Protein AF-A0A8J6TI87-F1 (afdb_monome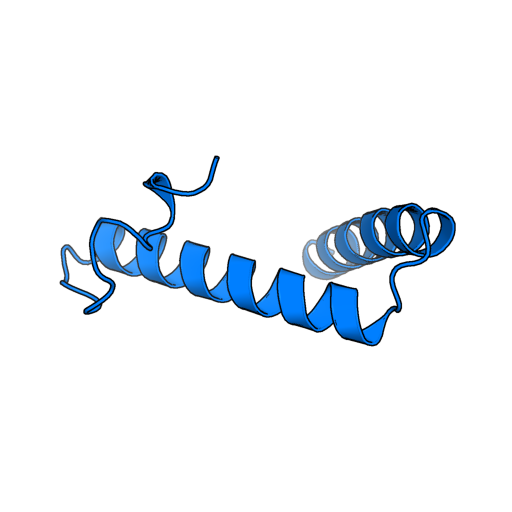r)

Sequence (64 aa):
MNNTASIVSKVWSFCHTLRDDGVSYGDYLEQLTYLLFLKMADEYSRIYKKDVGIPAEYNWDSLK

Structure (mmCIF, N/CA/C/O backbone):
data_AF-A0A8J6TI87-F1
#
_entry.id   AF-A0A8J6TI87-F1
#
loop_
_atom_site.group_PDB
_atom_site.id
_atom_site.type_symbol
_atom_site.label_atom_id
_atom_site.label_alt_id
_atom_site.label_comp_id
_atom_site.label_asym_id
_atom_site.label_entity_id
_atom_site.label_seq_id
_atom_site.pdbx_PDB_ins_code
_atom_site.Cartn_x
_atom_site.Cartn_y
_atom_site.Cartn_z
_atom_site.occupancy
_atom_site.B_iso_or_equiv
_atom_site.auth_seq_id
_atom_site.auth_comp_id
_atom_site.auth_asym_id
_atom_site.auth_atom_id
_atom_site.pdbx_PDB_model_num
ATOM 1 N N . MET A 1 1 ? 22.926 7.718 11.583 1.00 44.75 1 MET A N 1
ATOM 2 C CA . MET A 1 1 ? 22.452 8.680 10.564 1.00 44.75 1 MET A CA 1
ATOM 3 C C . MET A 1 1 ? 22.545 8.026 9.187 1.00 44.75 1 MET A C 1
ATOM 5 O O . MET A 1 1 ? 23.640 8.001 8.655 1.00 44.75 1 M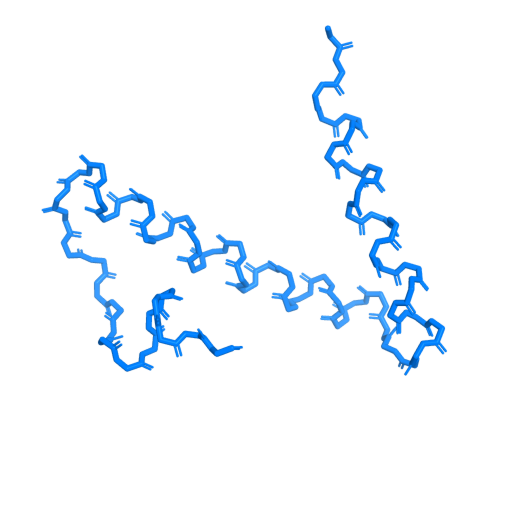ET A O 1
ATOM 9 N N . ASN A 1 2 ? 21.461 7.398 8.696 1.00 56.34 2 ASN A N 1
ATOM 10 C CA . ASN A 1 2 ? 21.134 7.194 7.258 1.00 56.34 2 ASN A CA 1
ATOM 11 C C . ASN A 1 2 ? 19.917 6.264 7.026 1.00 56.34 2 ASN A C 1
ATOM 13 O O . ASN A 1 2 ? 19.865 5.523 6.047 1.00 56.34 2 ASN A O 1
ATOM 17 N N . ASN A 1 3 ? 18.906 6.289 7.906 1.00 71.44 3 ASN A N 1
ATOM 18 C CA . ASN A 1 3 ? 17.725 5.430 7.729 1.00 71.44 3 ASN A CA 1
ATOM 19 C C . ASN A 1 3 ? 16.984 5.762 6.414 1.00 71.44 3 ASN A C 1
ATOM 21 O O . ASN A 1 3 ? 16.631 4.871 5.650 1.00 71.44 3 ASN A O 1
ATOM 25 N N . THR A 1 4 ? 16.894 7.053 6.071 1.00 79.19 4 THR A N 1
ATOM 26 C CA . THR A 1 4 ? 16.330 7.531 4.799 1.00 79.19 4 THR A CA 1
ATOM 27 C C . THR A 1 4 ? 17.065 6.973 3.581 1.00 79.19 4 THR A C 1
ATOM 29 O O . THR A 1 4 ? 16.426 6.457 2.672 1.00 79.19 4 THR A O 1
ATOM 32 N N . ALA A 1 5 ? 18.403 7.010 3.567 1.00 83.31 5 ALA A N 1
ATOM 33 C CA . ALA A 1 5 ? 19.191 6.491 2.447 1.00 83.31 5 ALA A CA 1
ATOM 34 C C . ALA A 1 5 ? 19.009 4.972 2.265 1.00 83.31 5 ALA A C 1
ATOM 36 O O . ALA A 1 5 ? 18.928 4.490 1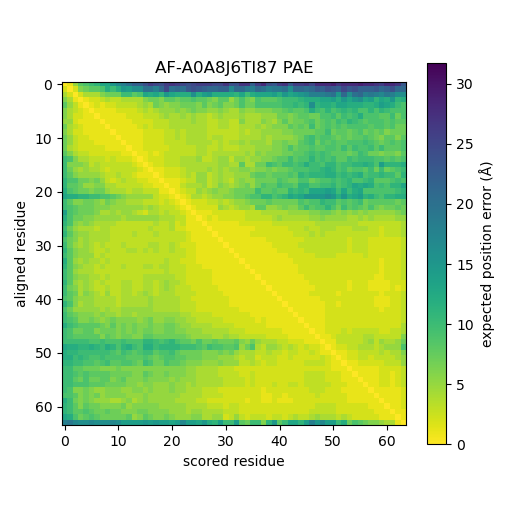.137 1.00 83.31 5 ALA A O 1
ATOM 37 N N . SER A 1 6 ? 18.883 4.222 3.368 1.00 85.38 6 SER A N 1
ATOM 38 C CA . SER A 1 6 ? 18.612 2.780 3.323 1.00 85.38 6 SER A CA 1
ATOM 39 C C . SER A 1 6 ? 17.219 2.465 2.764 1.00 85.38 6 SER A C 1
ATOM 41 O O . SER A 1 6 ? 17.086 1.570 1.931 1.00 85.38 6 SER A O 1
ATOM 43 N N . ILE A 1 7 ? 16.190 3.221 3.164 1.00 84.81 7 ILE A N 1
ATOM 44 C CA . ILE A 1 7 ? 14.823 3.073 2.636 1.00 84.81 7 ILE A CA 1
ATOM 45 C C . ILE A 1 7 ? 14.791 3.391 1.140 1.00 84.81 7 ILE A C 1
ATOM 47 O O . ILE A 1 7 ? 14.285 2.592 0.355 1.00 84.81 7 ILE A O 1
ATOM 51 N N . VAL A 1 8 ? 15.391 4.513 0.733 1.00 82.94 8 VAL A N 1
ATOM 52 C CA . VAL A 1 8 ? 15.482 4.919 -0.678 1.00 82.94 8 VAL A CA 1
ATOM 53 C C . VAL A 1 8 ? 16.182 3.841 -1.506 1.00 82.94 8 VAL A C 1
ATOM 55 O O . VAL A 1 8 ? 15.684 3.461 -2.562 1.00 82.94 8 VAL A O 1
ATOM 58 N N . SER A 1 9 ? 17.291 3.288 -1.009 1.00 85.12 9 SER A N 1
ATOM 59 C CA . SER A 1 9 ? 18.009 2.203 -1.686 1.00 85.12 9 SER A CA 1
ATOM 60 C C . SER A 1 9 ? 17.143 0.950 -1.877 1.00 85.12 9 SER A C 1
ATOM 62 O O . SER A 1 9 ? 17.136 0.385 -2.970 1.00 85.12 9 SER A O 1
ATOM 64 N N . LYS A 1 10 ? 16.354 0.551 -0.869 1.00 85.88 10 LYS A N 1
ATOM 65 C CA . LYS A 1 10 ? 15.415 -0.579 -0.992 1.00 85.88 10 LYS A CA 1
ATOM 66 C C . LYS A 1 10 ? 14.331 -0.312 -2.035 1.00 85.88 10 LYS A C 1
ATOM 68 O O . LYS A 1 10 ? 14.093 -1.165 -2.884 1.00 85.88 10 LYS A O 1
ATOM 73 N N . VAL A 1 11 ? 13.717 0.873 -2.008 1.00 85.38 11 VAL A N 1
ATOM 74 C CA . VAL A 1 11 ? 12.676 1.266 -2.975 1.00 85.38 11 VAL A CA 1
ATOM 75 C C . VAL A 1 11 ? 13.213 1.219 -4.405 1.00 85.38 11 VAL A C 1
ATOM 77 O O . VAL A 1 11 ? 12.556 0.664 -5.285 1.00 85.38 11 VAL A O 1
ATOM 80 N N . TRP A 1 12 ? 14.424 1.737 -4.628 1.00 84.19 12 TRP A N 1
ATOM 81 C CA . TRP A 1 12 ? 15.073 1.679 -5.936 1.00 84.19 12 TRP A CA 1
ATOM 82 C C . TRP A 1 12 ? 15.415 0.252 -6.366 1.00 84.19 12 TRP A C 1
ATOM 84 O O . TRP A 1 12 ? 15.245 -0.062 -7.541 1.00 84.19 12 TRP A O 1
ATOM 94 N N . SER A 1 13 ? 15.864 -0.616 -5.455 1.00 84.94 13 SER A N 1
ATOM 95 C CA . SER A 1 13 ? 16.192 -2.015 -5.773 1.00 84.94 13 SER A CA 1
ATOM 96 C C . SER A 1 13 ? 14.987 -2.787 -6.322 1.00 84.94 13 SER A C 1
ATOM 98 O O . SER A 1 13 ? 15.110 -3.495 -7.321 1.00 84.94 13 SER A O 1
ATOM 100 N N . PHE A 1 14 ? 13.813 -2.632 -5.705 1.00 82.25 14 PHE A N 1
ATOM 101 C CA . PHE A 1 14 ? 12.583 -3.275 -6.180 1.00 82.25 14 PHE A CA 1
ATOM 102 C C . PHE A 1 14 ? 12.116 -2.707 -7.520 1.00 82.25 14 PHE A C 1
ATOM 104 O O . PHE A 1 14 ? 11.728 -3.460 -8.408 1.00 82.25 14 PHE A O 1
ATOM 111 N N . CYS A 1 15 ? 12.238 -1.391 -7.701 1.00 82.81 15 CYS A N 1
ATOM 112 C CA . CYS A 1 15 ? 11.862 -0.748 -8.951 1.00 82.81 15 CYS A CA 1
ATOM 113 C C . CYS A 1 15 ? 12.708 -1.225 -10.144 1.00 82.81 15 CYS A C 1
ATOM 115 O O . CYS A 1 15 ? 12.179 -1.456 -11.226 1.00 82.81 15 CYS A O 1
ATOM 117 N N . HIS A 1 16 ? 14.017 -1.433 -9.947 1.00 81.94 16 HIS A N 1
ATOM 118 C CA . HIS A 1 16 ? 14.878 -2.001 -10.991 1.00 81.94 16 HIS A CA 1
ATOM 119 C C . HIS A 1 16 ? 14.455 -3.418 -11.386 1.00 81.94 16 HIS A C 1
ATOM 121 O O . HIS A 1 16 ? 14.422 -3.715 -12.573 1.00 81.94 16 HIS A O 1
ATOM 127 N N . THR A 1 17 ? 14.078 -4.251 -10.411 1.00 84.38 17 THR A N 1
ATOM 128 C CA . THR A 1 17 ? 13.620 -5.627 -10.669 1.00 84.38 17 THR A CA 1
ATOM 129 C C . THR A 1 17 ? 12.345 -5.627 -11.515 1.00 84.38 17 THR A C 1
ATOM 131 O O . THR A 1 17 ? 12.278 -6.294 -12.538 1.00 84.38 17 THR A O 1
ATOM 134 N N . LEU A 1 18 ? 11.356 -4.810 -11.143 1.00 80.00 18 LEU A N 1
ATOM 135 C CA . LEU A 1 18 ? 10.070 -4.756 -11.847 1.00 80.00 18 LEU A CA 1
ATOM 136 C C . LEU A 1 18 ? 10.154 -4.075 -13.216 1.00 80.00 18 LEU A C 1
ATOM 138 O O . LEU A 1 18 ? 9.378 -4.401 -14.112 1.00 80.00 18 LEU A O 1
ATOM 142 N N . ARG A 1 19 ? 11.108 -3.157 -13.406 1.00 82.06 19 ARG A N 1
ATOM 143 C CA . ARG A 1 19 ? 11.411 -2.609 -14.732 1.00 82.06 19 ARG A CA 1
ATOM 144 C C . ARG A 1 19 ? 11.878 -3.698 -15.685 1.00 82.06 19 ARG A C 1
ATOM 146 O O . ARG A 1 19 ? 11.483 -3.687 -16.848 1.00 82.06 19 ARG A O 1
ATOM 153 N N . ASP A 1 20 ? 12.710 -4.614 -15.205 1.00 84.75 20 ASP A N 1
ATOM 154 C CA . ASP A 1 20 ? 13.193 -5.722 -16.025 1.00 84.75 20 ASP A CA 1
ATOM 155 C C . ASP A 1 20 ? 12.033 -6.681 -16.399 1.00 84.75 20 ASP A C 1
ATOM 157 O O . ASP A 1 20 ? 12.059 -7.269 -17.479 1.00 84.75 20 ASP A O 1
ATOM 161 N N . ASP A 1 21 ? 10.958 -6.714 -15.597 1.00 84.44 21 ASP A N 1
ATOM 162 C CA . ASP A 1 21 ? 9.680 -7.392 -15.888 1.00 84.44 21 ASP A CA 1
ATOM 163 C C . ASP A 1 21 ? 8.677 -6.537 -16.707 1.00 84.44 21 ASP A C 1
ATOM 165 O O . ASP A 1 21 ? 7.547 -6.959 -16.962 1.00 84.44 21 ASP A O 1
ATOM 169 N N . GLY A 1 22 ? 9.070 -5.336 -17.152 1.00 85.94 22 GLY A N 1
ATOM 170 C CA . GLY A 1 22 ? 8.283 -4.472 -18.042 1.00 85.94 22 GLY A CA 1
ATOM 171 C C . GLY A 1 22 ? 7.408 -3.409 -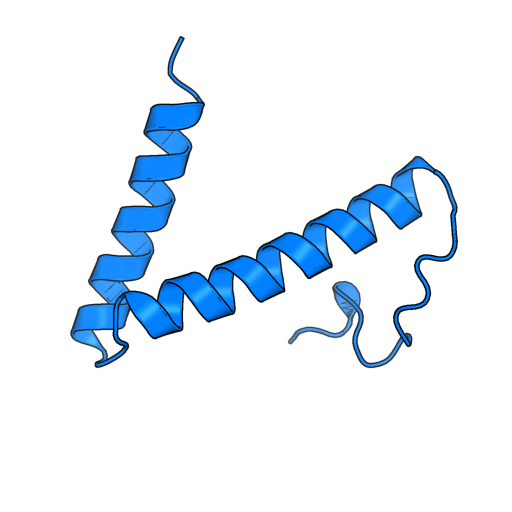17.364 1.00 85.94 22 GLY A C 1
ATOM 172 O O . GLY A 1 22 ? 6.652 -2.724 -18.054 1.00 85.94 22 GLY A O 1
ATOM 173 N N . VAL A 1 23 ? 7.505 -3.225 -16.044 1.00 86.50 23 VAL A N 1
ATOM 174 C CA . VAL A 1 23 ? 6.761 -2.185 -15.309 1.00 86.50 23 VAL A CA 1
ATOM 175 C C . VAL A 1 23 ? 7.479 -0.837 -15.412 1.00 86.50 23 VAL A C 1
ATOM 177 O O . VAL A 1 23 ? 8.685 -0.739 -15.182 1.00 86.50 23 VAL A O 1
ATOM 180 N N . SER A 1 24 ? 6.754 0.240 -15.730 1.00 88.50 24 SER A N 1
ATOM 181 C CA . SER A 1 24 ? 7.365 1.571 -15.774 1.00 88.50 24 SER A CA 1
ATOM 182 C C . SER A 1 24 ? 7.663 2.109 -14.365 1.00 88.50 24 SER A C 1
ATOM 184 O O . SER A 1 24 ? 6.980 1.788 -13.392 1.00 88.50 24 SER A O 1
ATOM 186 N N . TYR A 1 25 ? 8.669 2.986 -14.244 1.00 83.94 25 TYR A N 1
ATOM 187 C CA . TYR A 1 25 ? 8.996 3.645 -12.971 1.00 83.94 25 TYR A CA 1
ATOM 188 C C . TYR A 1 25 ? 7.799 4.408 -12.374 1.00 83.94 25 TYR A C 1
ATOM 190 O O . TYR A 1 25 ? 7.647 4.442 -11.154 1.00 83.94 25 TYR A O 1
ATOM 198 N N . GLY A 1 26 ? 6.967 5.019 -13.226 1.00 88.06 26 GLY A N 1
ATOM 199 C CA . GLY A 1 26 ? 5.770 5.749 -12.805 1.00 88.06 26 GLY A CA 1
ATOM 200 C C . GLY A 1 26 ? 4.719 4.818 -12.206 1.00 88.06 26 GLY A C 1
ATOM 201 O O . GLY A 1 26 ? 4.285 5.049 -11.079 1.00 88.06 26 GLY A O 1
ATOM 202 N N . ASP A 1 27 ? 4.404 3.726 -12.907 1.00 88.12 27 ASP A N 1
ATOM 203 C CA . ASP A 1 27 ? 3.410 2.744 -12.454 1.00 88.12 27 ASP A CA 1
ATOM 204 C C . ASP A 1 27 ? 3.841 2.087 -11.139 1.00 88.12 27 ASP A C 1
ATOM 206 O O . ASP A 1 27 ? 3.041 1.942 -10.216 1.00 88.12 27 ASP A O 1
ATOM 210 N N . TYR A 1 28 ? 5.126 1.737 -11.007 1.00 88.06 28 TYR A N 1
ATOM 211 C CA . TYR A 1 28 ? 5.652 1.190 -9.756 1.00 88.06 28 TYR A CA 1
ATOM 212 C C . TYR A 1 28 ? 5.484 2.163 -8.584 1.00 88.06 28 TYR A C 1
ATOM 214 O O . TYR A 1 28 ? 5.052 1.760 -7.502 1.00 88.06 28 TYR A O 1
ATOM 222 N N . LEU A 1 29 ? 5.833 3.441 -8.778 1.00 88.44 29 LEU A N 1
ATOM 223 C CA . LEU A 1 29 ? 5.698 4.446 -7.724 1.00 88.44 29 LEU A CA 1
ATOM 224 C C . LEU A 1 29 ? 4.236 4.661 -7.336 1.00 88.44 29 LEU A C 1
ATOM 226 O O . LEU A 1 29 ? 3.947 4.820 -6.149 1.00 88.44 29 LEU A O 1
ATOM 230 N N . GLU A 1 30 ? 3.320 4.627 -8.301 1.00 91.50 30 GLU A N 1
ATOM 231 C CA . GLU A 1 30 ? 1.886 4.713 -8.047 1.00 91.50 30 GLU A CA 1
ATOM 232 C C . GLU A 1 30 ? 1.397 3.535 -7.185 1.00 91.50 30 GLU A C 1
ATOM 234 O O . GLU A 1 30 ? 0.834 3.753 -6.110 1.00 91.50 30 GLU A O 1
ATOM 239 N N . GLN A 1 31 ? 1.710 2.293 -7.574 1.00 89.94 31 GLN A N 1
ATOM 240 C CA . GLN A 1 31 ? 1.319 1.103 -6.806 1.00 89.94 31 GLN A CA 1
ATOM 241 C C . GLN A 1 31 ? 1.939 1.082 -5.404 1.00 89.94 31 GLN A C 1
ATOM 243 O O . GLN A 1 31 ? 1.259 0.787 -4.417 1.00 89.94 31 GLN A O 1
ATOM 248 N N . LEU A 1 32 ? 3.217 1.451 -5.282 1.00 90.56 32 LEU A N 1
ATOM 249 C CA . LEU A 1 32 ? 3.885 1.561 -3.986 1.00 90.56 32 LEU A CA 1
ATOM 250 C C . LEU A 1 32 ? 3.216 2.614 -3.095 1.00 90.56 32 LEU A C 1
ATOM 252 O O . LEU A 1 32 ? 3.081 2.399 -1.891 1.00 90.56 32 LEU A O 1
ATOM 256 N N . THR A 1 33 ? 2.781 3.735 -3.672 1.00 92.31 33 THR A N 1
ATOM 257 C CA . THR A 1 33 ? 2.087 4.796 -2.933 1.00 92.31 33 THR A CA 1
ATOM 258 C C . THR A 1 33 ? 0.743 4.305 -2.400 1.00 92.31 33 THR A C 1
ATOM 260 O O . THR A 1 33 ? 0.423 4.567 -1.239 1.00 92.31 33 THR A O 1
ATOM 263 N N . TYR A 1 34 ? -0.010 3.534 -3.192 1.00 94.00 34 TYR A N 1
ATOM 264 C CA . TYR A 1 34 ? -1.259 2.918 -2.738 1.00 94.00 34 TYR A CA 1
ATOM 265 C C . TYR A 1 34 ? -1.041 1.936 -1.585 1.00 94.00 34 TYR A C 1
ATOM 267 O O . TYR A 1 34 ? -1.714 2.036 -0.557 1.00 94.00 34 TYR A O 1
ATOM 275 N N . LEU A 1 35 ? -0.059 1.039 -1.705 1.00 94.25 35 LEU A N 1
ATOM 276 C CA . LEU A 1 35 ? 0.272 0.086 -0.643 1.00 94.25 35 LEU A CA 1
ATOM 277 C C . LEU A 1 35 ? 0.751 0.791 0.630 1.00 94.25 35 LEU A C 1
ATOM 279 O O . LEU A 1 35 ? 0.339 0.427 1.732 1.00 94.25 35 LEU A O 1
ATOM 283 N N . LEU A 1 36 ? 1.586 1.823 0.495 1.00 94.00 36 LEU A N 1
ATOM 284 C CA . LEU A 1 36 ? 2.077 2.593 1.633 1.00 94.00 36 LEU A CA 1
ATOM 285 C C . LEU A 1 36 ? 0.930 3.300 2.359 1.00 94.00 36 LEU A C 1
ATOM 287 O O . LEU A 1 36 ? 0.845 3.219 3.583 1.00 94.00 36 LEU A O 1
ATOM 291 N N . PHE A 1 37 ? 0.027 3.948 1.621 1.00 95.38 37 PHE A N 1
ATOM 292 C CA . PHE A 1 37 ? -1.146 4.593 2.202 1.00 95.38 37 PHE A CA 1
ATOM 293 C C . PHE A 1 37 ? -2.021 3.588 2.960 1.00 95.38 37 PHE A C 1
ATOM 295 O O . PHE A 1 37 ? -2.393 3.839 4.108 1.00 95.38 37 PHE A O 1
ATOM 302 N N . LEU A 1 38 ? -2.298 2.429 2.356 1.00 96.44 38 LEU A N 1
ATOM 303 C CA . LEU A 1 38 ? -3.117 1.391 2.977 1.00 96.44 38 LEU A CA 1
ATOM 304 C C . LEU A 1 38 ? -2.466 0.838 4.254 1.00 96.44 38 LEU A C 1
ATOM 306 O O . LEU A 1 38 ? -3.142 0.691 5.274 1.00 96.44 38 LEU A O 1
ATOM 310 N N . LYS A 1 39 ? -1.145 0.611 4.242 1.00 95.81 39 LYS A N 1
ATOM 311 C CA . LYS A 1 39 ? -0.402 0.191 5.438 1.00 95.81 39 LYS A CA 1
ATOM 312 C C . LYS A 1 39 ? -0.442 1.253 6.534 1.00 95.81 39 LYS A C 1
ATOM 314 O O . LYS A 1 39 ? -0.635 0.913 7.700 1.00 95.81 39 LYS A O 1
ATOM 319 N N . MET A 1 40 ? -0.270 2.525 6.177 1.00 95.94 40 MET A N 1
ATOM 320 C CA . MET A 1 40 ? -0.328 3.636 7.130 1.00 95.94 40 MET A CA 1
ATOM 321 C C . MET A 1 40 ? -1.719 3.772 7.757 1.00 95.94 40 MET A C 1
ATOM 323 O O . MET A 1 40 ? -1.819 4.005 8.961 1.00 95.94 40 MET A O 1
ATOM 327 N N . ALA A 1 41 ? -2.785 3.600 6.971 1.00 95.50 41 ALA A N 1
ATOM 328 C CA . ALA A 1 41 ? -4.157 3.616 7.470 1.00 95.50 41 ALA A CA 1
ATOM 329 C C . ALA A 1 41 ? -4.425 2.460 8.451 1.00 95.50 41 ALA A C 1
ATOM 331 O O . ALA A 1 41 ? -5.018 2.683 9.508 1.00 95.50 41 ALA A O 1
ATOM 332 N N . ASP A 1 42 ? -3.933 1.254 8.151 1.00 96.00 42 ASP A N 1
ATOM 333 C CA . ASP A 1 42 ? -3.986 0.100 9.057 1.00 96.00 42 ASP A CA 1
ATOM 334 C C . ASP A 1 42 ? -3.243 0.366 10.381 1.00 96.00 42 ASP A C 1
ATOM 336 O O . ASP A 1 42 ? -3.807 0.179 11.460 1.00 96.00 42 ASP A O 1
ATOM 340 N N . GLU A 1 43 ? -2.008 0.879 10.330 1.00 96.75 43 GLU A N 1
ATOM 341 C CA . GLU A 1 43 ? -1.240 1.206 11.544 1.00 96.75 43 GLU A CA 1
ATOM 342 C C . GLU A 1 43 ? -1.913 2.295 12.373 1.00 96.75 43 GLU A C 1
ATOM 344 O O . GLU A 1 43 ? -2.018 2.170 13.595 1.00 96.75 43 GLU A O 1
ATOM 349 N N . TYR A 1 44 ? -2.418 3.341 11.717 1.00 96.00 44 TYR A N 1
ATOM 350 C CA . TYR A 1 44 ? -3.159 4.410 12.374 1.00 96.00 44 TYR A CA 1
ATOM 351 C C . TYR A 1 44 ? -4.409 3.870 13.081 1.00 96.00 44 TYR A C 1
ATOM 353 O O . TYR A 1 44 ? -4.630 4.167 14.259 1.00 96.00 44 TYR A O 1
ATOM 361 N N . SER A 1 45 ? -5.194 3.035 12.393 1.00 95.06 45 SER A N 1
ATOM 362 C CA . SER A 1 45 ? -6.376 2.380 12.957 1.00 95.06 45 SER A CA 1
ATOM 363 C C . SER A 1 45 ? -6.020 1.545 14.190 1.00 95.06 45 SER A C 1
ATOM 365 O O . SER A 1 45 ? -6.649 1.703 15.238 1.00 95.06 45 SER A O 1
ATOM 367 N N . ARG A 1 46 ? -4.954 0.734 14.131 1.00 94.25 46 ARG A N 1
ATOM 368 C CA . ARG A 1 46 ? -4.518 -0.117 15.255 1.00 94.25 46 ARG A CA 1
ATOM 369 C C . ARG A 1 46 ? -3.995 0.678 16.449 1.00 94.25 46 ARG A C 1
ATOM 371 O O . ARG A 1 46 ? -4.343 0.358 17.586 1.00 94.25 46 ARG A O 1
ATOM 378 N N . ILE A 1 47 ? -3.174 1.703 16.212 1.00 96.44 47 ILE A N 1
ATOM 379 C CA . ILE A 1 47 ? -2.557 2.515 17.274 1.00 96.44 47 ILE A CA 1
ATOM 380 C C . ILE A 1 47 ? -3.615 3.350 17.996 1.00 96.44 47 ILE A C 1
ATOM 382 O O . ILE A 1 47 ? -3.644 3.391 19.226 1.00 96.44 47 ILE A O 1
ATOM 386 N N . TYR A 1 48 ? -4.497 4.006 17.241 1.00 96.00 48 TYR A N 1
ATOM 387 C CA . TYR A 1 48 ? -5.473 4.943 17.798 1.00 96.00 48 TYR A CA 1
ATOM 388 C C . TYR A 1 48 ? -6.859 4.329 18.019 1.00 96.00 48 TYR A C 1
ATOM 390 O O . TYR A 1 48 ? -7.740 5.021 18.528 1.00 96.00 48 TYR A O 1
ATOM 398 N N . LYS A 1 49 ? -7.056 3.049 17.666 1.00 92.94 49 LYS A N 1
ATOM 399 C CA . LYS A 1 49 ? -8.341 2.327 17.718 1.00 92.94 49 LYS A CA 1
ATOM 400 C C . LYS A 1 49 ? -9.471 3.111 17.042 1.00 92.94 49 LYS A C 1
ATOM 402 O O . LYS A 1 49 ? -10.572 3.217 17.580 1.00 92.94 49 LYS A O 1
ATOM 407 N N . LYS A 1 50 ? -9.166 3.711 15.889 1.00 92.38 50 LYS A N 1
ATOM 408 C CA . LYS A 1 50 ? -10.090 4.549 15.118 1.00 92.38 50 LYS A CA 1
ATOM 409 C C . LYS A 1 50 ? -10.500 3.854 13.836 1.00 92.38 50 LYS A C 1
ATOM 411 O O . LYS A 1 50 ? -9.656 3.310 13.135 1.00 92.38 50 LYS A O 1
ATOM 416 N N . ASP A 1 51 ? -11.778 3.967 13.506 1.00 92.25 51 ASP A N 1
ATOM 417 C CA . ASP A 1 51 ? -12.246 3.627 12.172 1.00 92.25 51 ASP A CA 1
ATOM 418 C C . ASP A 1 51 ? -11.685 4.635 11.158 1.00 92.25 51 ASP A C 1
ATOM 420 O O . ASP A 1 51 ? -1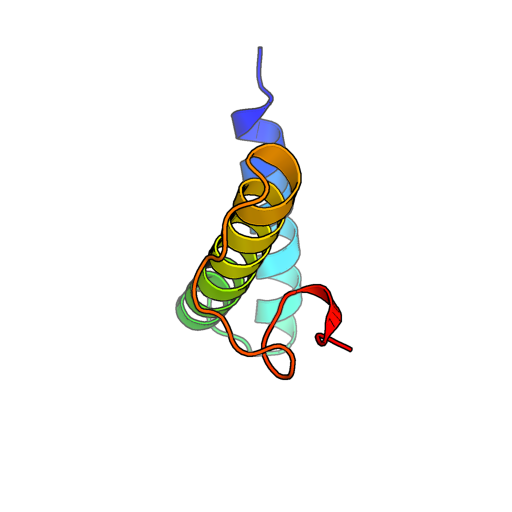1.799 5.851 11.336 1.00 92.25 51 ASP A O 1
ATOM 424 N N . VAL A 1 52 ? -11.032 4.111 10.124 1.00 93.56 52 VAL A N 1
ATOM 425 C CA . VAL A 1 52 ? -10.456 4.877 9.010 1.00 93.56 52 VAL A CA 1
ATOM 426 C C . VAL A 1 52 ? -11.360 4.861 7.773 1.00 93.56 52 VAL A C 1
ATOM 428 O O . VAL A 1 52 ? -11.019 5.483 6.771 1.00 93.56 52 VAL A O 1
ATOM 431 N N . GLY A 1 53 ? -12.512 4.181 7.833 1.00 94.44 53 GLY A N 1
ATOM 432 C CA . GLY A 1 53 ? -13.517 4.159 6.769 1.00 94.44 53 GLY A CA 1
ATOM 433 C C . GLY A 1 53 ? -13.154 3.286 5.567 1.00 94.44 53 GLY A C 1
ATOM 434 O O . GLY A 1 53 ? -13.754 3.436 4.505 1.00 94.44 53 GLY A O 1
ATOM 435 N N . ILE A 1 54 ? -12.174 2.388 5.711 1.00 93.94 54 ILE A N 1
ATOM 436 C CA . ILE A 1 54 ? -11.800 1.424 4.669 1.00 93.94 54 ILE A CA 1
ATOM 437 C C . ILE A 1 54 ? -12.641 0.152 4.866 1.00 93.94 54 ILE A C 1
ATOM 439 O O . ILE A 1 54 ? -12.564 -0.440 5.947 1.00 93.94 54 ILE A O 1
ATOM 443 N N . PRO A 1 55 ? -13.433 -0.288 3.866 1.00 95.88 55 PRO A N 1
ATOM 444 C CA . PRO A 1 55 ? -14.211 -1.522 3.967 1.00 95.88 55 PRO A CA 1
ATOM 445 C C . PRO A 1 55 ? -13.321 -2.739 4.246 1.00 95.88 55 PRO A C 1
ATOM 447 O O . PRO A 1 55 ? -12.180 -2.808 3.784 1.00 95.88 55 PRO A O 1
ATOM 450 N N . ALA A 1 56 ? -13.838 -3.712 4.999 1.00 92.81 56 ALA A N 1
ATOM 451 C CA . ALA A 1 56 ? -13.055 -4.852 5.478 1.00 92.81 56 ALA A CA 1
ATOM 452 C C . ALA A 1 56 ? -12.502 -5.726 4.339 1.00 92.81 56 ALA A C 1
ATOM 454 O O . ALA A 1 56 ? -11.440 -6.323 4.476 1.00 92.81 56 ALA A O 1
ATOM 455 N N . GLU A 1 57 ? -13.197 -5.782 3.207 1.00 95.38 57 GLU A N 1
ATOM 456 C CA . GLU A 1 57 ? -12.789 -6.517 2.013 1.00 95.38 57 GLU A CA 1
ATOM 457 C C . GLU A 1 57 ? -11.644 -5.844 1.231 1.00 95.38 57 GLU A C 1
ATOM 459 O O . GLU A 1 57 ? -10.992 -6.506 0.425 1.00 95.38 57 GLU A O 1
ATOM 464 N N . TYR A 1 58 ? -11.347 -4.567 1.500 1.00 94.62 58 TYR A N 1
ATOM 465 C CA . TYR A 1 58 ? -10.313 -3.772 0.817 1.00 94.62 58 TYR A CA 1
ATOM 466 C C . TYR A 1 58 ? -9.240 -3.231 1.779 1.00 94.62 58 TYR A C 1
ATOM 468 O O . TYR A 1 58 ? -8.558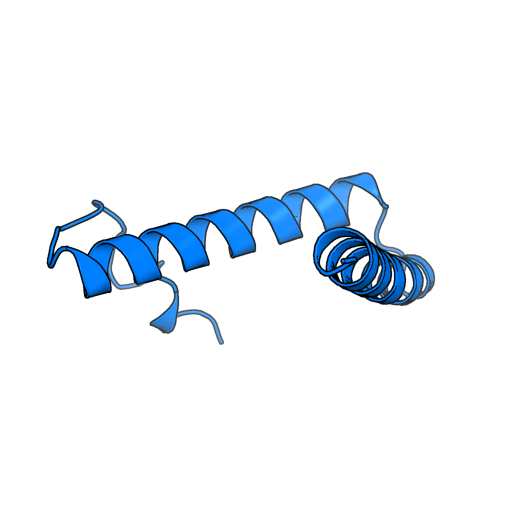 -2.254 1.464 1.00 94.62 58 TYR A O 1
ATOM 476 N N . ASN A 1 59 ? -9.116 -3.809 2.977 1.00 94.50 59 ASN A N 1
ATOM 477 C CA . ASN A 1 59 ? -8.151 -3.363 3.979 1.00 94.50 59 ASN A CA 1
ATOM 478 C C . ASN A 1 59 ? -6.767 -4.018 3.784 1.00 94.50 59 ASN A C 1
ATOM 480 O O . ASN A 1 59 ? -6.561 -4.843 2.899 1.00 94.50 59 ASN A O 1
ATOM 484 N N . TRP A 1 60 ? -5.792 -3.640 4.616 1.00 95.31 60 TRP A N 1
ATOM 485 C CA . TRP A 1 60 ? -4.440 -4.202 4.528 1.00 95.31 60 TRP A CA 1
ATOM 486 C C . TRP A 1 60 ? -4.413 -5.728 4.723 1.00 95.31 60 TRP A C 1
ATOM 488 O O . TRP A 1 60 ? -3.681 -6.421 4.023 1.00 95.31 60 TRP A O 1
ATOM 498 N N . ASP A 1 61 ? -5.229 -6.251 5.640 1.00 93.50 61 ASP A N 1
ATOM 499 C CA . ASP 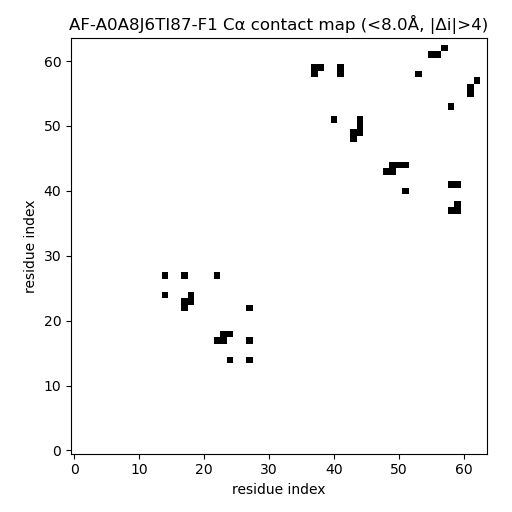A 1 61 ? -5.278 -7.682 5.963 1.00 93.50 61 ASP A CA 1
ATOM 500 C C . ASP A 1 61 ? -5.955 -8.524 4.863 1.00 93.50 61 ASP A C 1
ATOM 502 O O . ASP A 1 61 ? -5.805 -9.746 4.854 1.00 93.50 61 ASP A O 1
ATOM 506 N N . SER A 1 62 ? -6.704 -7.901 3.944 1.00 95.19 62 SER A N 1
ATOM 507 C CA . SER A 1 62 ? -7.370 -8.593 2.834 1.00 95.19 62 SER A CA 1
ATOM 508 C C . SER A 1 62 ? -6.491 -8.760 1.588 1.00 95.19 62 SER A C 1
ATOM 510 O O . SER A 1 62 ? -6.861 -9.519 0.684 1.00 95.19 62 SER A O 1
ATOM 512 N N . LEU A 1 63 ? -5.324 -8.101 1.537 1.00 91.12 63 LEU A N 1
ATOM 513 C CA . LEU A 1 63 ? -4.331 -8.295 0.478 1.00 91.12 63 LEU A CA 1
ATOM 514 C C . LEU A 1 63 ? -3.758 -9.724 0.542 1.00 91.12 63 LEU A C 1
ATOM 516 O O . LEU A 1 63 ? -3.373 -10.196 1.612 1.00 91.12 63 LEU A O 1
ATOM 520 N N . LYS A 1 64 ? -3.715 -10.413 -0.605 1.00 75.00 64 LYS A N 1
ATOM 521 C CA . LYS A 1 64 ? -3.218 -11.795 -0.747 1.00 75.00 64 LYS A CA 1
ATOM 522 C C . LYS A 1 64 ? -1.778 -11.853 -1.230 1.00 75.00 64 LYS A C 1
ATOM 524 O O . LYS A 1 64 ? -1.427 -11.016 -2.090 1.00 75.00 64 LYS A O 1
#

Foldseek 3Di:
DCPVVVVVVVLVVVLVVVVVVVDDPVNSVVVVVVLVVLVVLVVCCVVVVDDPPADPCRHNVNDD

Solvent-accessible surface area (backbone atoms only — not comparable to full-atom values): 3864 Å² total; per-residue (Å²): 144,55,69,6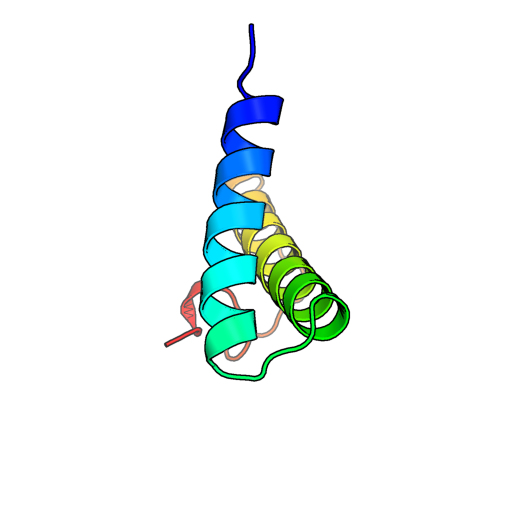8,61,54,52,53,51,51,56,51,54,55,49,56,55,41,39,77,76,70,46,52,73,65,59,52,51,50,54,50,50,53,53,49,51,42,48,50,48,47,50,50,24,66,75,68,74,42,90,79,86,65,56,76,82,74,32,62,87,55,65,129

pLDDT: mean 88.33, std 8.99, range [44.75, 96.75]

Radius of gyration: 14.57 Å; Cα contacts (8 Å, |Δi|>4): 23; chains: 1; bounding box: 37×20×36 Å

Secondary structure (DSSP, 8-state):
--HHHHHHHHHHHHHHHHHHTT--HHHHHHHHHHHHHHHHHHHHHHHHT------GGGSGGG--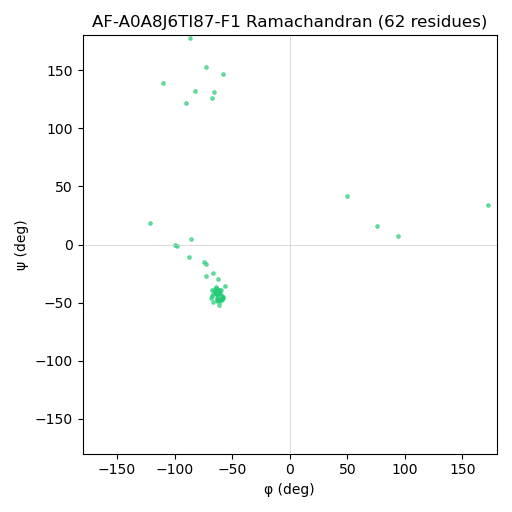

InterPro domains:
  IPR022749 N6 adenine-specific DNA methyltransferase, N-terminal domain [PF12161] (8-52)
  IPR029063 S-adenosyl-L-methionine-dependent methyltransferase superfamily [SSF53335] (7-64)
  IPR038333 Type I restriction enzyme EcoKI-like, methylase subunit, N-terminal domain superfamily [G3DSA:1.20.1260.30] (1-64)

Nearest PDB structures (foldseek):
  2okc-assembly1_A  TM=9.722E-01  e=1.291E-02  Bacteroides thetaiotaomicron VPI-5482
  8hrb-assembly1_F  TM=3.895E-01  e=7.586E+00  Escherichia coli

Organism: NCBI:txid2841695

Mean predicted aligned error: 5.21 Å